Protein AF-A0A352SEF1-F1 (afdb_monomer)

pLDDT: mean 70.62, std 10.28, range [47.81, 87.69]

Structure (mmCIF, N/CA/C/O backbone):
data_AF-A0A352SEF1-F1
#
_entry.id   AF-A0A352SEF1-F1
#
loop_
_atom_site.group_PDB
_atom_site.id
_atom_site.type_symbol
_atom_site.label_atom_id
_atom_site.label_alt_id
_atom_site.label_comp_id
_atom_site.label_asym_id
_atom_site.label_entity_id
_atom_site.label_seq_id
_atom_site.pdbx_PDB_ins_code
_atom_site.Cartn_x
_atom_site.Cartn_y
_atom_site.Cartn_z
_atom_site.occupancy
_atom_site.B_iso_or_equiv
_atom_site.auth_seq_id
_atom_site.auth_comp_id
_atom_site.auth_asym_id
_atom_site.auth_atom_id
_atom_site.pdbx_PDB_model_num
ATOM 1 N N . MET A 1 1 ? 4.787 14.750 3.093 1.00 53.16 1 MET A N 1
ATOM 2 C CA . MET A 1 1 ? 3.668 14.259 3.927 1.00 53.16 1 MET A CA 1
ATOM 3 C C . MET A 1 1 ? 3.899 14.741 5.339 1.00 53.16 1 MET A C 1
ATOM 5 O O . MET A 1 1 ? 5.051 14.769 5.745 1.00 53.16 1 MET A O 1
ATOM 9 N N . ASN A 1 2 ? 2.846 15.135 6.053 1.00 69.62 2 ASN A N 1
ATOM 10 C CA . ASN A 1 2 ? 2.959 15.365 7.490 1.00 69.62 2 ASN A CA 1
ATOM 11 C C . ASN A 1 2 ? 3.227 14.008 8.169 1.00 69.62 2 ASN A C 1
ATOM 13 O O . ASN A 1 2 ? 2.622 13.013 7.754 1.00 69.62 2 ASN A O 1
ATOM 17 N N . ASP A 1 3 ? 4.127 13.940 9.151 1.00 69.88 3 ASP A N 1
ATOM 18 C CA . ASP A 1 3 ? 4.537 12.666 9.775 1.00 69.88 3 ASP A CA 1
ATOM 19 C C . ASP A 1 3 ? 3.338 11.886 10.347 1.00 69.88 3 ASP A C 1
ATOM 21 O O . ASP A 1 3 ? 3.262 10.661 10.219 1.00 69.88 3 ASP A O 1
ATOM 25 N N . ASP A 1 4 ? 2.327 12.603 10.844 1.00 78.81 4 ASP A N 1
ATOM 26 C CA . ASP A 1 4 ? 1.067 12.034 11.336 1.00 78.81 4 ASP A CA 1
ATOM 27 C C . ASP A 1 4 ? 0.268 11.294 10.255 1.00 78.81 4 ASP A C 1
ATOM 29 O O . ASP A 1 4 ? -0.320 10.242 10.515 1.00 78.81 4 ASP A O 1
ATOM 33 N N . THR A 1 5 ? 0.269 11.793 9.018 1.00 75.44 5 THR A N 1
ATOM 34 C CA . THR A 1 5 ? -0.437 11.152 7.900 1.00 75.44 5 THR A CA 1
ATOM 35 C C . THR A 1 5 ? 0.256 9.852 7.497 1.00 75.44 5 THR A C 1
ATOM 37 O O . THR A 1 5 ? -0.413 8.858 7.219 1.00 75.44 5 THR A O 1
ATOM 40 N N . LYS A 1 6 ? 1.598 9.819 7.515 1.00 72.69 6 LYS A N 1
ATOM 41 C CA . LYS A 1 6 ? 2.354 8.591 7.217 1.00 72.69 6 LYS A CA 1
ATOM 42 C C . LYS A 1 6 ? 2.096 7.523 8.282 1.00 72.69 6 LYS A C 1
ATOM 44 O O . LYS A 1 6 ? 1.883 6.360 7.945 1.00 72.69 6 LYS A O 1
ATOM 49 N N . ALA A 1 7 ? 2.050 7.924 9.553 1.00 80.12 7 ALA A N 1
ATOM 50 C CA . ALA A 1 7 ? 1.754 7.025 10.663 1.00 80.12 7 ALA A CA 1
ATOM 51 C C . ALA A 1 7 ? 0.331 6.442 10.596 1.00 80.12 7 ALA A C 1
ATOM 53 O O . ALA A 1 7 ? 0.141 5.261 10.886 1.00 80.12 7 ALA A O 1
ATOM 54 N N . GLN A 1 8 ? -0.665 7.239 10.192 1.00 82.31 8 GLN A N 1
ATOM 55 C CA . GLN A 1 8 ? -2.038 6.755 10.011 1.00 82.31 8 GLN A CA 1
ATOM 56 C C . GLN A 1 8 ? -2.149 5.730 8.880 1.00 82.31 8 GLN A C 1
ATOM 58 O O . GLN A 1 8 ? -2.737 4.671 9.089 1.00 82.31 8 GLN A O 1
ATOM 63 N N . ILE A 1 9 ? -1.541 6.008 7.721 1.00 77.75 9 ILE A N 1
ATOM 64 C CA . ILE A 1 9 ? -1.541 5.079 6.579 1.00 77.75 9 ILE A CA 1
ATOM 65 C C . ILE A 1 9 ? -0.862 3.763 6.965 1.00 77.75 9 ILE A C 1
ATOM 67 O O . ILE A 1 9 ? -1.403 2.697 6.691 1.00 77.75 9 ILE A O 1
ATOM 71 N N . LYS A 1 10 ? 0.275 3.830 7.670 1.00 82.81 10 LYS A N 1
ATOM 72 C CA . LYS A 1 10 ? 0.988 2.640 8.150 1.00 82.81 10 LYS A CA 1
ATOM 73 C C . LYS A 1 10 ? 0.122 1.761 9.048 1.00 82.81 10 LYS A C 1
ATOM 75 O O . LYS A 1 10 ? -0.014 0.577 8.771 1.00 82.81 10 LYS A O 1
ATOM 80 N N . ARG A 1 11 ? -0.526 2.345 10.059 1.00 86.00 11 ARG A N 1
ATOM 81 C CA . ARG A 1 11 ? -1.405 1.593 10.971 1.00 86.00 11 ARG A CA 1
ATOM 82 C C . ARG A 1 11 ? -2.607 0.975 10.259 1.00 86.00 11 ARG A C 1
ATOM 84 O O . ARG A 1 11 ? -2.996 -0.140 10.583 1.00 86.00 11 ARG A O 1
ATOM 91 N N . ALA A 1 12 ? -3.216 1.705 9.324 1.00 84.81 12 ALA A N 1
ATOM 92 C CA . ALA A 1 12 ? -4.364 1.207 8.570 1.00 84.81 12 ALA A CA 1
ATOM 93 C C . ALA A 1 12 ? -3.974 0.036 7.655 1.00 84.81 12 ALA A C 1
ATOM 95 O O . ALA A 1 12 ? -4.677 -0.971 7.623 1.00 84.81 12 ALA A O 1
ATOM 96 N N . TYR A 1 13 ? -2.829 0.152 6.978 1.00 82.31 13 TYR A N 1
ATOM 97 C CA . TYR A 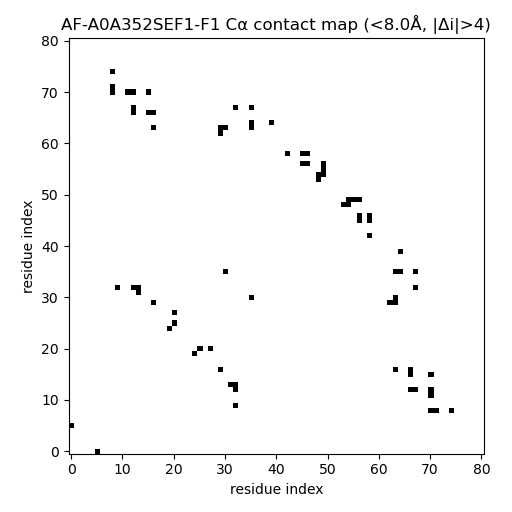1 13 ? -2.273 -0.901 6.133 1.00 82.31 13 TYR A CA 1
ATOM 98 C C . TYR A 1 13 ? -1.947 -2.163 6.945 1.00 82.31 13 TYR A C 1
ATOM 100 O O . TYR A 1 13 ? -2.413 -3.245 6.603 1.00 82.31 13 TYR A O 1
ATOM 108 N N . GLU A 1 14 ? -1.222 -2.019 8.061 1.00 85.69 14 GLU A N 1
ATOM 109 C CA . GLU A 1 14 ? -0.862 -3.142 8.940 1.00 85.69 14 GLU A CA 1
ATOM 110 C C . GLU A 1 14 ? -2.111 -3.883 9.448 1.00 85.69 14 GLU A C 1
ATOM 112 O O . GLU A 1 14 ? -2.175 -5.108 9.362 1.00 85.69 14 GLU A O 1
ATOM 117 N N . LYS A 1 15 ? -3.151 -3.149 9.866 1.00 87.69 15 LYS A N 1
ATOM 118 C CA . LYS A 1 15 ? -4.427 -3.737 10.303 1.00 87.69 15 LYS A CA 1
ATOM 119 C C . LYS A 1 15 ? -5.110 -4.553 9.200 1.00 87.69 15 LYS A C 1
ATOM 121 O O . LYS A 1 15 ? -5.611 -5.639 9.471 1.00 87.69 15 LYS A O 1
ATOM 126 N N . LYS A 1 16 ? -5.131 -4.055 7.960 1.00 83.06 16 LYS A N 1
ATOM 127 C CA . LYS A 1 16 ? -5.726 -4.788 6.831 1.00 83.06 16 LYS A CA 1
ATOM 128 C C . LYS A 1 16 ? -4.917 -6.027 6.446 1.00 83.06 16 LYS A C 1
ATOM 130 O O . LYS A 1 16 ? -5.505 -7.038 6.072 1.00 83.06 16 LYS A O 1
ATOM 135 N N . CYS A 1 17 ? -3.588 -5.986 6.561 1.00 81.00 17 CYS A N 1
ATOM 136 C CA . CYS A 1 17 ? -2.758 -7.178 6.376 1.00 81.00 17 CYS A CA 1
ATOM 137 C C . CYS A 1 17 ? -3.108 -8.274 7.395 1.00 81.00 17 CYS A C 1
ATOM 139 O O . CYS A 1 17 ? -3.243 -9.435 7.011 1.00 81.00 17 CYS A O 1
ATOM 141 N N . GLU A 1 18 ? -3.312 -7.907 8.665 1.00 82.81 18 GLU A N 1
ATOM 142 C CA . GLU A 1 18 ? -3.740 -8.839 9.718 1.00 82.81 18 GLU A CA 1
ATOM 143 C C . GLU A 1 18 ? -5.135 -9.432 9.442 1.00 82.81 18 GLU A C 1
ATOM 145 O O . GLU A 1 18 ? -5.331 -10.640 9.585 1.00 82.81 18 GLU A O 1
ATOM 150 N N . GLU A 1 19 ? -6.097 -8.610 9.008 1.00 83.69 19 GLU A N 1
ATOM 151 C CA . GLU A 1 19 ? -7.448 -9.062 8.627 1.00 83.69 19 GLU A CA 1
ATOM 152 C C . GLU A 1 19 ? -7.399 -10.058 7.456 1.00 83.69 19 GLU A C 1
ATOM 154 O O . GLU A 1 19 ? -8.036 -11.111 7.502 1.00 83.69 19 GLU A O 1
ATOM 159 N N . PHE A 1 20 ? -6.573 -9.778 6.445 1.00 77.69 20 PHE A N 1
ATOM 160 C CA . PHE A 1 20 ? -6.391 -10.655 5.290 1.00 77.69 20 PHE A CA 1
ATOM 161 C C . PHE A 1 20 ? -5.763 -12.008 5.662 1.00 77.69 20 PHE A C 1
ATOM 163 O O . PHE A 1 20 ? -6.198 -13.052 5.166 1.00 77.69 20 PHE A O 1
ATOM 170 N N . HIS A 1 21 ? -4.758 -12.012 6.546 1.00 77.38 21 HIS A N 1
ATOM 171 C CA . HIS A 1 21 ? -4.181 -13.250 7.087 1.00 77.38 21 HIS A CA 1
ATOM 172 C C . HIS A 1 21 ? -5.212 -14.082 7.850 1.00 77.38 21 HIS A C 1
ATOM 174 O O . HIS A 1 21 ? -5.217 -15.305 7.718 1.00 77.38 21 HIS A O 1
ATOM 180 N N . ALA A 1 22 ? -6.113 -13.436 8.592 1.00 75.44 22 ALA A N 1
ATOM 181 C CA . ALA A 1 22 ? -7.168 -14.121 9.331 1.00 75.44 22 ALA A CA 1
ATOM 182 C C . ALA A 1 22 ? -8.255 -14.740 8.427 1.00 75.44 22 ALA A C 1
ATOM 184 O O . ALA A 1 22 ? -8.811 -15.779 8.788 1.00 75.44 22 ALA A O 1
ATOM 185 N N . GLU A 1 23 ? -8.565 -14.130 7.275 1.00 71.69 23 GLU A N 1
ATOM 186 C CA . GLU A 1 23 ? -9.647 -14.579 6.383 1.00 71.69 23 GLU A CA 1
ATOM 187 C C . GLU A 1 23 ? -9.219 -15.552 5.273 1.00 71.69 23 GLU A C 1
ATOM 189 O O . GLU A 1 23 ? -10.004 -16.435 4.919 1.00 71.69 23 GLU A O 1
ATOM 194 N N . VAL A 1 24 ? -8.026 -15.395 4.681 1.00 65.00 24 VAL A N 1
ATOM 195 C CA . VAL A 1 24 ?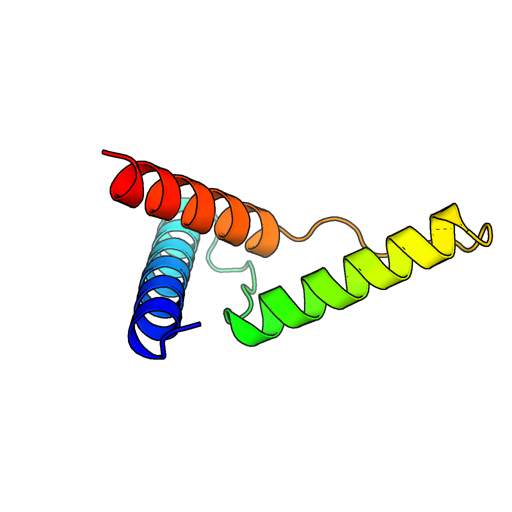 -7.755 -15.973 3.348 1.00 65.00 24 VAL A CA 1
ATOM 196 C C . VAL A 1 24 ? -6.695 -17.078 3.349 1.00 65.00 24 VAL A C 1
ATOM 198 O O . VAL A 1 24 ? -6.942 -18.115 2.734 1.00 65.00 24 VAL A O 1
ATOM 201 N N . ASP A 1 25 ? -5.538 -16.897 3.999 1.00 58.66 25 ASP A N 1
ATOM 202 C CA . ASP A 1 25 ? -4.479 -17.923 4.114 1.00 58.66 25 ASP A CA 1
ATOM 203 C C . ASP A 1 25 ? -3.317 -17.434 5.012 1.00 58.66 25 ASP A C 1
ATOM 205 O O . ASP A 1 25 ? -2.703 -16.404 4.724 1.00 58.66 25 ASP A O 1
ATOM 209 N N . ASN A 1 26 ? -2.939 -18.198 6.045 1.00 61.28 26 ASN A N 1
ATOM 210 C CA . ASN A 1 26 ? -1.796 -17.879 6.923 1.00 61.28 26 ASN A CA 1
ATOM 211 C C . ASN A 1 26 ? -0.422 -18.070 6.243 1.00 61.28 26 ASN A C 1
ATOM 213 O O . ASN A 1 26 ? 0.600 -17.729 6.833 1.00 61.28 26 ASN A O 1
ATOM 217 N N . ASN A 1 27 ? -0.371 -18.638 5.031 1.00 64.69 27 ASN A N 1
ATOM 218 C CA . ASN A 1 27 ? 0.884 -18.908 4.314 1.00 64.69 27 ASN A CA 1
ATOM 219 C C . ASN A 1 27 ? 1.295 -17.821 3.306 1.00 64.69 27 ASN A C 1
ATOM 221 O O . ASN A 1 27 ? 2.335 -17.956 2.659 1.00 64.69 27 ASN A O 1
ATOM 225 N N . VAL A 1 28 ? 0.501 -16.762 3.125 1.00 67.25 28 VAL A N 1
ATOM 226 C CA . VAL A 1 28 ? 0.858 -15.665 2.212 1.00 67.25 28 VAL A CA 1
ATOM 227 C C . VAL A 1 28 ? 1.751 -14.671 2.944 1.00 67.25 28 VAL A C 1
ATOM 229 O O . VAL A 1 28 ? 1.308 -13.987 3.858 1.00 67.25 28 VAL A O 1
ATOM 232 N N . GLU A 1 29 ? 3.007 -14.554 2.530 1.00 73.06 29 GLU A N 1
ATOM 233 C CA . GLU A 1 29 ? 3.938 -13.583 3.106 1.00 73.06 29 GLU A CA 1
ATOM 234 C C . GLU A 1 29 ? 3.597 -12.170 2.589 1.00 73.06 29 GLU A C 1
ATOM 236 O O . GLU A 1 29 ? 3.752 -11.871 1.402 1.00 73.06 29 GLU A O 1
ATOM 241 N N . LEU A 1 30 ? 3.062 -11.317 3.470 1.00 77.31 30 LEU A N 1
ATOM 242 C CA . LEU A 1 30 ? 2.736 -9.919 3.172 1.00 77.31 30 LEU A CA 1
ATOM 243 C C . LEU A 1 30 ? 3.893 -9.015 3.607 1.00 77.31 30 LEU A C 1
ATOM 245 O O . LEU A 1 30 ? 4.482 -9.211 4.669 1.00 77.31 30 LEU A O 1
ATOM 249 N N . ARG A 1 31 ? 4.215 -8.016 2.783 1.00 80.25 31 ARG A N 1
ATOM 250 C CA . ARG A 1 31 ? 5.283 -7.048 3.059 1.00 80.25 31 ARG A CA 1
ATOM 251 C C . ARG A 1 31 ? 4.794 -5.947 3.993 1.00 80.25 31 ARG A C 1
ATOM 253 O O . ARG A 1 31 ? 3.620 -5.578 3.958 1.00 80.25 31 ARG A O 1
ATOM 260 N N . ASP A 1 32 ? 5.708 -5.361 4.762 1.00 82.50 32 ASP A N 1
ATOM 261 C CA . ASP A 1 32 ? 5.439 -4.094 5.443 1.00 82.50 32 ASP A CA 1
ATOM 262 C C . ASP A 1 32 ? 5.198 -2.950 4.434 1.00 82.50 32 ASP A C 1
ATOM 264 O O . ASP A 1 32 ? 5.503 -3.069 3.244 1.00 82.50 32 ASP A O 1
ATOM 268 N N . LEU A 1 33 ? 4.643 -1.832 4.914 1.00 76.88 33 LEU A N 1
ATOM 269 C CA . LEU A 1 33 ? 4.258 -0.706 4.059 1.00 76.88 33 LEU A CA 1
ATOM 270 C C . LEU A 1 33 ? 5.434 -0.130 3.256 1.00 76.88 33 LEU A C 1
ATOM 272 O O . LEU A 1 33 ? 5.269 0.177 2.077 1.00 76.88 33 LEU A O 1
ATOM 276 N N . ASP A 1 34 ? 6.599 0.062 3.879 1.00 80.31 34 ASP A N 1
ATOM 277 C CA . ASP A 1 34 ? 7.736 0.692 3.203 1.00 80.31 34 ASP A CA 1
ATOM 278 C C . ASP A 1 34 ? 8.273 -0.253 2.105 1.00 80.31 34 ASP A C 1
ATOM 280 O O . ASP A 1 34 ? 8.491 0.182 0.973 1.00 80.31 34 ASP A O 1
ATOM 284 N N . SER A 1 35 ? 8.353 -1.556 2.394 1.00 81.56 35 SER A N 1
ATOM 285 C CA . SER A 1 35 ? 8.699 -2.607 1.426 1.00 81.56 35 SER A CA 1
ATOM 286 C C . SER A 1 35 ? 7.681 -2.728 0.280 1.00 81.56 35 SER A C 1
ATOM 288 O O . SER A 1 35 ? 8.059 -2.951 -0.872 1.00 81.56 35 SER A O 1
ATOM 290 N N . CYS A 1 36 ? 6.384 -2.566 0.561 1.00 79.31 36 CYS A N 1
ATOM 291 C CA . CYS A 1 36 ? 5.326 -2.560 -0.454 1.00 79.31 36 CYS A CA 1
ATOM 292 C C . CYS A 1 36 ? 5.446 -1.341 -1.388 1.00 79.31 36 CYS A C 1
ATOM 294 O O . CYS A 1 36 ? 5.354 -1.473 -2.610 1.00 79.31 36 CYS A O 1
ATOM 296 N N . LEU A 1 37 ? 5.726 -0.157 -0.832 1.00 79.06 37 LEU A N 1
ATOM 297 C CA . LEU A 1 37 ? 5.940 1.071 -1.603 1.00 79.06 37 LEU A CA 1
ATOM 298 C C . LEU A 1 37 ? 7.206 1.005 -2.467 1.00 79.06 37 LEU A C 1
ATOM 300 O O . LEU A 1 37 ? 7.197 1.467 -3.609 1.00 79.06 37 LEU A O 1
ATOM 304 N N . GLU A 1 38 ? 8.289 0.424 -1.951 1.00 82.75 38 GLU A N 1
ATOM 305 C CA . GLU A 1 38 ? 9.511 0.199 -2.727 1.00 82.75 38 GLU A CA 1
ATOM 306 C C . GLU A 1 38 ? 9.260 -0.773 -3.887 1.00 82.75 38 GLU A C 1
ATOM 308 O O . GLU A 1 38 ? 9.635 -0.487 -5.027 1.00 82.75 38 GLU A O 1
ATOM 313 N N . ALA A 1 39 ? 8.555 -1.879 -3.624 1.00 75.19 39 ALA A N 1
ATOM 314 C CA . ALA A 1 39 ? 8.153 -2.827 -4.656 1.00 75.19 39 ALA A CA 1
ATOM 315 C C . ALA A 1 39 ? 7.269 -2.166 -5.726 1.00 75.19 39 ALA A C 1
ATOM 317 O O . ALA A 1 39 ? 7.470 -2.418 -6.913 1.00 75.19 39 ALA A O 1
ATOM 318 N N . TYR A 1 40 ? 6.346 -1.280 -5.334 1.00 74.56 40 TYR A N 1
ATOM 319 C CA . TYR A 1 40 ? 5.532 -0.508 -6.272 1.00 74.56 40 TYR A CA 1
ATOM 320 C C . TYR A 1 40 ? 6.366 0.437 -7.139 1.00 74.56 40 TYR A C 1
ATOM 322 O O . TYR A 1 40 ? 6.216 0.435 -8.358 1.00 74.56 40 TYR A O 1
ATOM 330 N N . ASN A 1 41 ? 7.265 1.222 -6.539 1.00 75.44 41 ASN A N 1
ATOM 331 C CA . ASN A 1 41 ? 8.130 2.129 -7.295 1.00 75.44 41 ASN A CA 1
ATOM 332 C C . ASN A 1 41 ? 8.978 1.360 -8.308 1.00 75.44 41 ASN A C 1
ATOM 334 O O . ASN A 1 41 ? 9.067 1.759 -9.467 1.00 75.44 41 ASN A O 1
ATOM 338 N N . LYS A 1 42 ? 9.528 0.214 -7.899 1.00 75.19 42 LYS A N 1
ATOM 339 C CA . LYS A 1 42 ? 10.280 -0.666 -8.791 1.00 75.19 42 LYS A CA 1
ATOM 340 C C . LYS A 1 42 ? 9.401 -1.255 -9.896 1.00 75.19 42 LYS A C 1
ATOM 342 O O . LYS A 1 42 ? 9.810 -1.250 -11.049 1.00 75.19 42 LYS A O 1
ATOM 347 N N . ALA A 1 43 ? 8.180 -1.690 -9.582 1.00 69.25 43 ALA A N 1
ATOM 348 C CA . ALA A 1 43 ? 7.216 -2.168 -10.573 1.00 69.25 43 ALA A CA 1
ATOM 349 C C . ALA A 1 43 ? 6.848 -1.083 -11.595 1.00 69.25 43 ALA A C 1
ATOM 351 O O . ALA A 1 43 ? 6.745 -1.363 -12.787 1.00 69.25 43 ALA A O 1
ATOM 352 N N . PHE A 1 44 ? 6.675 0.157 -11.138 1.00 68.69 44 PHE A N 1
ATOM 353 C CA . PHE A 1 44 ? 6.400 1.307 -11.991 1.00 68.69 44 PHE A CA 1
ATOM 354 C C . PHE A 1 44 ? 7.601 1.657 -12.878 1.00 68.69 44 PHE A C 1
ATOM 356 O O . PHE A 1 44 ? 7.432 1.913 -14.070 1.00 68.69 44 PHE A O 1
ATOM 363 N N . GLU A 1 45 ? 8.817 1.624 -12.329 1.00 68.56 45 GLU A N 1
ATOM 364 C CA . GLU A 1 45 ? 10.050 1.785 -13.101 1.00 68.56 45 GLU A CA 1
ATOM 365 C C . GLU A 1 45 ? 10.201 0.681 -14.150 1.00 68.56 45 GLU A C 1
ATOM 367 O O . GLU A 1 45 ? 10.417 0.992 -15.319 1.00 68.56 45 GLU A O 1
ATOM 372 N N . ASP A 1 46 ? 10.016 -0.583 -13.769 1.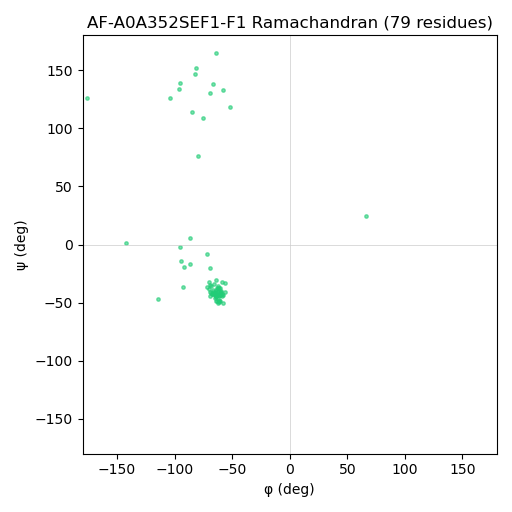00 66.12 46 ASP A N 1
ATOM 373 C CA . ASP A 1 46 ? 10.082 -1.741 -14.664 1.00 66.12 46 ASP A CA 1
ATOM 374 C C . ASP A 1 46 ? 9.007 -1.669 -15.759 1.00 66.12 46 ASP A C 1
ATOM 376 O O . ASP A 1 46 ? 9.286 -1.955 -16.924 1.00 66.12 46 ASP A O 1
ATOM 380 N N . TRP A 1 47 ? 7.789 -1.229 -15.423 1.00 63.56 47 TRP A N 1
ATOM 381 C CA . TRP A 1 47 ? 6.719 -0.977 -16.391 1.00 63.56 47 TRP A CA 1
ATOM 382 C C . TRP A 1 47 ? 7.077 0.155 -17.358 1.00 63.56 47 TRP A C 1
ATOM 384 O O . TRP A 1 47 ? 6.904 0.008 -18.570 1.00 63.56 47 TRP A O 1
ATOM 394 N N . ARG A 1 48 ? 7.636 1.262 -16.855 1.00 61.06 48 ARG A N 1
ATOM 395 C CA . ARG A 1 48 ? 8.114 2.370 -17.690 1.00 61.06 48 ARG A CA 1
ATOM 396 C C . ARG A 1 48 ? 9.231 1.908 -18.627 1.00 61.06 48 ARG A C 1
ATOM 398 O O . ARG A 1 48 ? 9.181 2.209 -19.814 1.00 61.06 48 ARG A O 1
ATOM 405 N N . TYR A 1 49 ? 10.196 1.129 -18.136 1.00 61.66 49 TYR A N 1
ATOM 406 C CA . TYR A 1 49 ? 11.268 0.561 -18.960 1.00 61.66 49 TYR A CA 1
ATOM 407 C C . TYR A 1 49 ? 10.754 -0.455 -19.992 1.00 61.66 49 TYR A C 1
ATOM 409 O O . TYR A 1 49 ? 11.289 -0.517 -21.102 1.00 61.66 49 TYR A O 1
ATOM 417 N N . TRP A 1 50 ? 9.712 -1.227 -19.665 1.00 57.94 50 TRP A N 1
ATOM 418 C CA . TRP A 1 50 ? 9.022 -2.110 -20.611 1.00 57.94 50 TRP A CA 1
ATOM 419 C C . TRP A 1 50 ? 8.347 -1.300 -21.727 1.00 57.94 50 TRP A C 1
ATOM 421 O O . TRP A 1 50 ? 8.571 -1.577 -22.906 1.00 57.94 50 TRP A O 1
ATOM 431 N N . TYR A 1 51 ? 7.593 -0.258 -21.362 1.00 54.88 51 TYR A N 1
ATOM 432 C CA . TYR A 1 51 ? 6.863 0.610 -22.291 1.00 54.88 51 TYR A CA 1
ATOM 433 C C . TYR A 1 51 ? 7.792 1.443 -23.192 1.00 54.88 51 TYR A C 1
ATOM 435 O O . TYR A 1 51 ? 7.541 1.570 -24.388 1.00 54.88 51 TYR A O 1
ATOM 443 N N . GLU A 1 52 ? 8.886 1.979 -22.643 1.00 64.56 52 GLU A N 1
ATOM 444 C CA . GLU A 1 52 ? 9.833 2.837 -23.371 1.00 64.56 52 GLU A CA 1
ATOM 445 C C . GLU A 1 52 ? 10.926 2.050 -24.123 1.00 64.56 52 GLU A C 1
ATOM 447 O O . GLU A 1 52 ? 11.580 2.610 -25.003 1.00 64.56 52 GLU A O 1
ATOM 452 N N . GLY A 1 53 ? 11.144 0.764 -23.810 1.00 58.25 53 GLY A N 1
ATOM 453 C CA . GLY A 1 53 ? 12.331 0.028 -24.271 1.00 58.25 53 GLY A CA 1
ATOM 454 C C . GLY A 1 53 ? 12.148 -1.440 -24.670 1.00 58.25 53 GLY A C 1
ATOM 455 O O . GLY A 1 53 ? 13.140 -2.076 -25.028 1.00 58.25 53 GLY A O 1
ATOM 456 N N . GLY A 1 54 ? 10.936 -2.007 -24.622 1.00 51.41 54 GLY A N 1
ATOM 457 C CA . GLY A 1 54 ? 10.661 -3.367 -25.108 1.00 51.41 54 GLY A CA 1
ATOM 458 C C . GLY A 1 54 ? 11.345 -4.500 -24.326 1.00 51.41 54 GLY A C 1
ATOM 459 O O . GLY A 1 54 ? 11.588 -5.570 -24.883 1.00 51.41 54 GLY A O 1
ATOM 460 N N . LYS A 1 55 ? 11.688 -4.285 -23.050 1.00 54.78 55 LYS A N 1
ATOM 461 C CA . LYS A 1 55 ? 12.259 -5.316 -22.161 1.00 54.78 55 LYS A CA 1
ATOM 462 C C . LYS A 1 55 ? 11.171 -5.957 -21.317 1.00 54.78 55 LYS A C 1
ATOM 464 O O . LYS A 1 55 ? 10.405 -5.214 -20.732 1.00 54.78 55 LYS A O 1
ATOM 469 N N . SER A 1 56 ? 11.136 -7.289 -21.206 1.00 49.47 56 SER A N 1
ATOM 470 C CA . SER A 1 56 ? 10.183 -8.033 -20.363 1.00 49.47 56 SER A CA 1
ATOM 471 C C . SER A 1 56 ? 10.262 -7.614 -18.889 1.00 49.47 56 SER A C 1
ATOM 473 O O . SER A 1 56 ? 11.356 -7.528 -18.336 1.00 49.47 56 SER A O 1
ATOM 475 N N . SER A 1 57 ? 9.102 -7.375 -18.274 1.00 47.81 57 SER A N 1
ATOM 476 C CA . SER A 1 57 ? 8.955 -7.088 -16.845 1.00 47.81 57 SER A CA 1
ATOM 477 C C . SER A 1 57 ? 8.406 -8.332 -16.149 1.00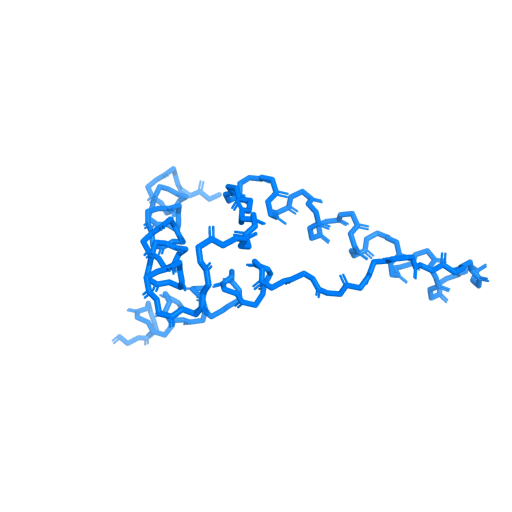 47.81 57 SER A C 1
ATOM 479 O O . SER A 1 57 ? 7.367 -8.851 -16.557 1.00 47.81 57 SER A O 1
ATOM 481 N N . ASP A 1 58 ? 9.098 -8.788 -15.105 1.00 53.44 58 ASP A N 1
ATOM 482 C CA . ASP A 1 58 ? 8.667 -9.905 -14.249 1.00 53.44 58 ASP A CA 1
ATOM 483 C C . ASP A 1 58 ? 7.750 -9.435 -13.104 1.00 53.44 58 ASP A C 1
ATOM 485 O O . ASP A 1 58 ? 7.378 -10.213 -12.222 1.00 53.44 58 ASP A O 1
ATOM 489 N N . CYS A 1 59 ? 7.376 -8.151 -13.093 1.00 52.19 59 CYS A N 1
ATOM 490 C CA . CYS A 1 59 ? 6.568 -7.564 -12.035 1.00 52.19 59 CYS A CA 1
ATOM 491 C C . CYS A 1 59 ? 5.084 -7.916 -12.230 1.00 52.19 59 CYS A C 1
ATOM 493 O O . CYS A 1 59 ? 4.276 -7.108 -12.685 1.00 52.19 59 CYS A O 1
ATOM 495 N N . MET A 1 60 ? 4.713 -9.158 -11.908 1.00 52.03 60 MET A N 1
ATOM 496 C CA . MET A 1 60 ? 3.311 -9.518 -11.690 1.00 52.03 60 MET A CA 1
ATOM 497 C C . MET A 1 6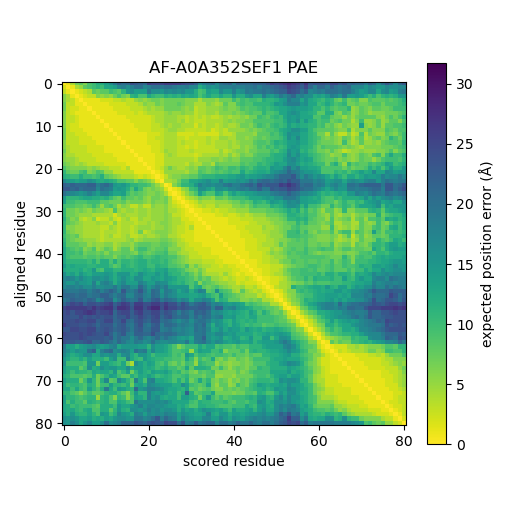0 ? 2.815 -8.861 -10.398 1.00 52.03 60 MET A C 1
ATOM 499 O O . MET A 1 60 ? 3.469 -8.953 -9.362 1.00 52.03 60 MET A O 1
ATOM 503 N 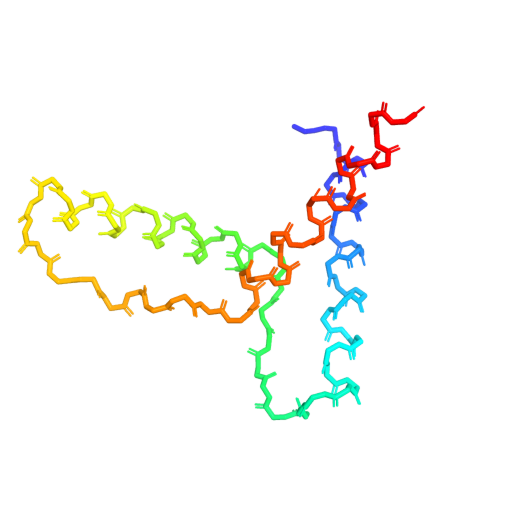N . GLY A 1 61 ? 1.663 -8.186 -10.477 1.00 53.34 61 GLY A N 1
ATOM 504 C CA . GLY A 1 61 ? 1.043 -7.460 -9.368 1.00 53.34 61 GLY A CA 1
ATOM 505 C C . GLY A 1 61 ? 0.895 -8.329 -8.120 1.00 53.34 61 GLY A C 1
ATOM 506 O O . GLY A 1 61 ? 0.218 -9.357 -8.135 1.00 53.34 61 GLY A O 1
ATOM 507 N N . TRP A 1 62 ? 1.552 -7.912 -7.043 1.00 62.09 62 TRP A N 1
ATOM 508 C CA . TRP A 1 62 ? 1.532 -8.610 -5.765 1.00 62.09 62 TRP A CA 1
ATOM 509 C C . TRP A 1 62 ? 0.264 -8.244 -4.968 1.00 62.09 62 TRP A C 1
ATOM 511 O O . TRP A 1 62 ? -0.260 -7.139 -5.089 1.00 62.09 62 TRP A O 1
ATOM 521 N N . LYS A 1 63 ? -0.280 -9.185 -4.182 1.00 64.12 63 LYS A N 1
ATOM 522 C CA . LYS A 1 63 ? -1.560 -9.014 -3.453 1.00 64.12 63 LYS A CA 1
ATOM 523 C C . LYS A 1 63 ? -1.516 -7.913 -2.382 1.00 64.12 63 LYS A C 1
ATOM 525 O O . LYS A 1 63 ? -2.522 -7.251 -2.153 1.00 64.12 63 LYS A O 1
ATOM 53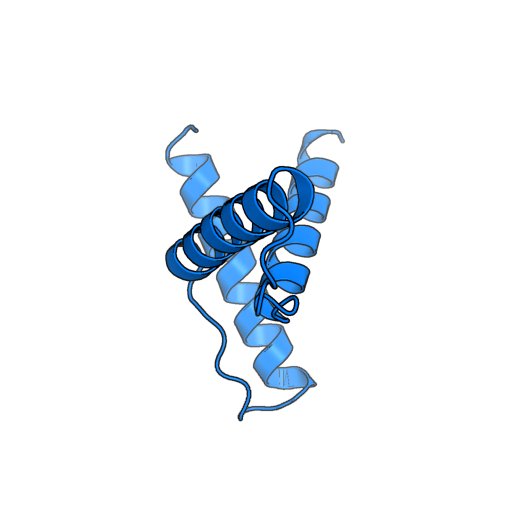0 N N . ASP A 1 64 ? -0.353 -7.689 -1.776 1.00 60.62 64 ASP A N 1
ATOM 531 C CA . ASP A 1 64 ? -0.077 -6.571 -0.862 1.00 60.62 64 ASP A CA 1
ATOM 532 C C . ASP A 1 64 ? -0.303 -5.201 -1.529 1.00 60.62 64 ASP A C 1
ATOM 534 O O . ASP A 1 64 ? -0.796 -4.272 -0.893 1.00 60.62 64 ASP A O 1
ATOM 538 N N . PHE A 1 65 ? -0.056 -5.093 -2.836 1.00 66.50 65 PHE A N 1
ATOM 539 C CA . PHE A 1 65 ? -0.328 -3.874 -3.594 1.00 66.50 65 PHE A CA 1
ATOM 540 C C . PHE A 1 65 ? -1.830 -3.573 -3.741 1.00 66.50 65 PHE A C 1
ATOM 542 O O . PHE A 1 65 ? -2.231 -2.412 -3.677 1.00 66.50 65 PHE A O 1
ATOM 549 N N . HIS A 1 66 ? -2.680 -4.597 -3.887 1.00 69.19 66 HIS A N 1
ATOM 550 C CA . HIS A 1 66 ? -4.137 -4.399 -3.865 1.00 69.19 66 HIS A CA 1
ATOM 551 C C . HIS A 1 66 ? -4.605 -3.887 -2.498 1.00 69.19 66 HIS A C 1
ATOM 553 O O . HIS A 1 66 ? -5.349 -2.911 -2.438 1.00 69.19 66 HIS A O 1
ATOM 559 N N . ILE A 1 67 ? -4.096 -4.479 -1.411 1.00 70.19 67 ILE A N 1
ATOM 560 C CA . ILE A 1 67 ? -4.396 -4.039 -0.039 1.00 70.19 67 ILE A CA 1
ATOM 561 C C . ILE A 1 67 ? -3.967 -2.577 0.163 1.00 70.19 67 ILE A C 1
ATOM 563 O O . ILE A 1 67 ? -4.706 -1.787 0.755 1.00 70.19 67 ILE A O 1
ATOM 567 N N . LEU A 1 68 ? -2.803 -2.185 -0.367 1.00 74.00 68 LEU A N 1
ATOM 568 C CA . LEU A 1 68 ? -2.333 -0.801 -0.323 1.00 74.00 68 LEU A CA 1
ATOM 569 C C . LEU A 1 68 ? -3.289 0.165 -1.044 1.00 74.00 68 LEU A C 1
ATOM 571 O O . LEU A 1 68 ? -3.644 1.192 -0.464 1.00 74.00 68 LEU A O 1
ATOM 575 N N . ILE A 1 69 ? -3.720 -0.148 -2.273 1.00 75.44 69 ILE A N 1
ATOM 576 C CA . ILE A 1 69 ? -4.650 0.707 -3.032 1.00 75.44 69 ILE A CA 1
ATOM 577 C C . ILE A 1 69 ? -5.984 0.857 -2.296 1.00 75.44 69 ILE A C 1
ATOM 579 O O . ILE A 1 69 ? -6.433 1.984 -2.102 1.00 75.44 69 ILE A O 1
ATOM 583 N N . GLU A 1 70 ? -6.582 -0.239 -1.825 1.00 78.00 70 GLU A N 1
ATOM 584 C CA . GLU A 1 70 ? -7.848 -0.184 -1.081 1.00 78.00 70 GLU A CA 1
ATOM 585 C C . GLU A 1 70 ? -7.725 0.620 0.220 1.00 78.00 70 GLU A C 1
ATOM 587 O O . GLU A 1 70 ? -8.639 1.343 0.606 1.00 78.00 70 GLU A O 1
ATOM 592 N N . THR A 1 71 ? -6.591 0.506 0.918 1.00 74.62 71 THR A N 1
ATOM 593 C CA . THR A 1 71 ? -6.329 1.289 2.137 1.00 74.62 71 THR A CA 1
ATOM 594 C C . THR A 1 71 ? -6.291 2.785 1.835 1.00 74.62 71 THR A C 1
ATOM 596 O O . THR A 1 71 ? -6.827 3.591 2.596 1.00 74.62 71 THR A O 1
ATOM 599 N N . LEU A 1 72 ? -5.635 3.169 0.739 1.00 75.06 72 LEU A N 1
ATOM 600 C CA . LEU A 1 72 ? -5.515 4.568 0.340 1.00 75.06 72 LEU A CA 1
ATOM 601 C C . LEU A 1 72 ? -6.856 5.143 -0.118 1.00 75.06 72 LEU A C 1
ATOM 603 O O . LEU A 1 72 ? -7.173 6.266 0.266 1.00 75.06 72 LEU A O 1
ATOM 607 N N . ASP A 1 73 ? -7.643 4.379 -0.874 1.00 75.94 73 ASP A N 1
ATOM 608 C CA . ASP A 1 73 ? -8.949 4.814 -1.376 1.00 75.94 73 ASP A CA 1
ATOM 609 C C . ASP A 1 73 ? -9.911 5.123 -0.217 1.00 75.94 73 ASP A C 1
ATOM 611 O O . ASP A 1 73 ? -10.418 6.238 -0.101 1.00 75.94 73 ASP A O 1
ATOM 615 N N . GLU A 1 74 ? -10.029 4.214 0.758 1.00 77.94 74 GLU A N 1
ATOM 616 C CA . GLU A 1 74 ? -10.865 4.421 1.951 1.00 77.94 74 GLU A CA 1
ATOM 617 C C . GLU A 1 74 ? -10.425 5.610 2.817 1.00 77.94 74 GLU A C 1
ATOM 619 O O . GLU A 1 74 ? -11.249 6.273 3.455 1.00 77.94 74 GLU A O 1
ATOM 624 N N . LEU A 1 75 ? -9.116 5.860 2.919 1.00 76.62 75 LEU A N 1
ATOM 625 C CA . LEU A 1 75 ? -8.596 7.001 3.677 1.00 76.62 75 LEU A CA 1
ATOM 626 C C . LEU A 1 75 ? -8.871 8.322 2.955 1.00 76.62 75 LEU A C 1
ATOM 628 O O . LEU A 1 75 ? -9.162 9.320 3.613 1.00 76.62 75 LEU A O 1
ATOM 632 N N . ILE A 1 76 ? -8.801 8.329 1.625 1.00 71.56 76 ILE A N 1
ATOM 633 C CA . ILE A 1 76 ? -9.120 9.496 0.802 1.00 71.56 76 ILE A CA 1
ATOM 634 C C . ILE A 1 76 ? -10.622 9.792 0.855 1.00 71.56 76 ILE A C 1
ATOM 636 O O . ILE A 1 76 ? -10.993 10.944 1.077 1.00 71.56 76 ILE A O 1
ATOM 640 N N . GLU A 1 77 ? -11.489 8.780 0.753 1.00 73.12 77 GLU A N 1
ATOM 641 C CA . GLU A 1 77 ? -12.941 8.951 0.904 1.00 73.12 77 GLU A CA 1
ATOM 642 C C . GLU A 1 77 ? -13.310 9.600 2.247 1.00 73.12 77 GLU A C 1
ATOM 644 O O . GLU A 1 77 ? -14.141 10.507 2.293 1.00 73.12 77 GLU A O 1
ATOM 649 N N . LYS A 1 78 ? -12.635 9.207 3.336 1.00 72.56 78 LYS A N 1
ATOM 650 C CA . LYS A 1 78 ? -12.825 9.787 4.679 1.00 72.56 78 LYS A CA 1
ATOM 651 C C . LYS A 1 78 ? -12.326 11.228 4.823 1.00 72.56 78 LYS A C 1
ATOM 653 O O . LYS A 1 78 ? -12.718 11.893 5.774 1.00 72.56 78 LYS A O 1
ATOM 658 N N . LEU A 1 79 ? -11.438 11.695 3.943 1.00 67.00 79 LEU A N 1
ATOM 659 C CA . LEU A 1 79 ? -10.902 13.064 3.956 1.00 67.00 79 LEU A CA 1
ATOM 660 C C . LEU A 1 79 ? -11.706 14.033 3.076 1.00 67.00 79 LEU A C 1
ATOM 662 O O . LEU A 1 79 ? -11.558 15.245 3.229 1.00 67.00 79 LEU A O 1
ATOM 666 N N . ILE A 1 80 ? -12.499 13.513 2.134 1.00 65.38 80 ILE A N 1
ATOM 667 C CA . ILE A 1 80 ? -13.314 14.306 1.197 1.00 65.38 80 ILE A CA 1
ATOM 668 C C . ILE A 1 80 ? -14.760 14.492 1.716 1.00 65.38 80 ILE A C 1
ATOM 670 O O . ILE A 1 80 ? -15.474 15.366 1.220 1.00 65.38 80 ILE A O 1
ATOM 674 N N . GLN A 1 81 ? -15.180 13.716 2.722 1.00 48.91 81 GLN A N 1
ATOM 675 C CA . GLN A 1 81 ? -16.436 13.891 3.473 1.00 48.91 81 GLN A CA 1
ATOM 676 C C . GLN A 1 81 ? -16.303 14.916 4.604 1.00 48.91 81 GLN A C 1
ATOM 678 O O . GLN A 1 81 ? -17.297 15.644 4.832 1.00 48.91 81 GLN A O 1
#

Mean predicted aligned error: 10.22 Å

Solvent-accessible surface area (backbone atoms only — not comparab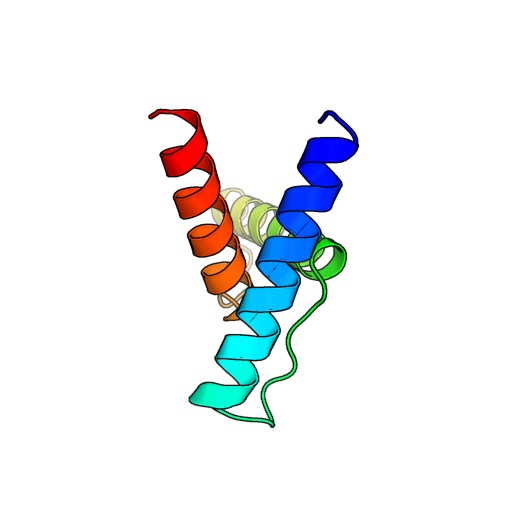le to full-atom values): 4879 Å² total; per-residue (Å²): 129,59,72,67,58,55,53,51,52,47,54,54,43,54,51,51,54,53,52,47,40,74,73,75,47,83,84,66,88,72,68,56,67,69,58,45,52,50,52,48,53,50,40,52,50,41,48,49,46,25,75,77,65,76,45,92,65,87,71,69,87,53,71,60,57,54,52,49,52,55,46,51,51,5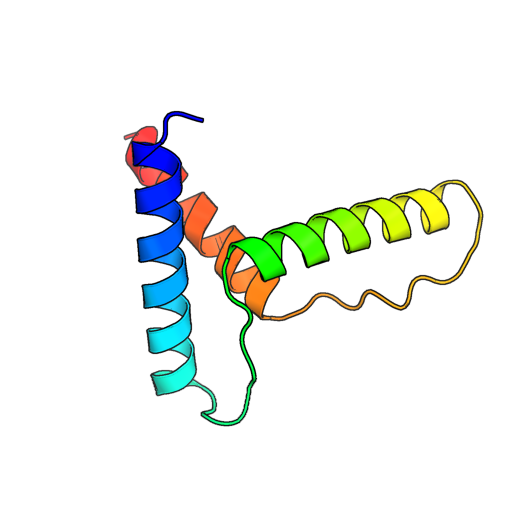7,53,48,56,68,72,77,109

Foldseek 3Di:
DPPVVVVVLQVLLVVLVVVCCVPPHVPDDADHPVVLVVLVVVQVVLVVCCVVPVDDDPSDDDPSNVSSVVSVVVVVVVVVD

Secondary structure (DSSP, 8-state):
--HHHHHHHHHHHHHHHHHHHHHT-TT--PPPHHHHHHHHHHHHHHHHHHHHH------PPPHHHHHHHHHHHHHHHHHH-

Sequence (81 aa):
MNDDTKAQIKRAYEKKCEEFHAEVDNNVELRDLDSCLEAYNKAFEDWRYWYEGGKSSDCMGWKDFHILIETLDELIEKLIQ

Radius of gyration: 14.7 Å; Cα contacts (8 Å, |Δi|>4): 39; chains: 1; bounding box: 29×34×36 Å